Protein AF-A0A3Q0IQF1-F1 (afdb_monomer_lite)

Secondary structure (DSSP, 8-state):
-EEEEEEEEE-TTS-EEEEEEEEEE-PPPSS---HHHHHHHHHHHHHHHHHHHHHHHHTTS------EEES-HHHHHHHTS-GGGS-HHHHHHHHHHHTTS-GGGEEE--GGG-THHHHHH---HHHHHT-HHHHH--GGGGS-GGG---B--PPSS---S---------------

Sequence (176 aa):
MGACVYVHVVHPDNSTHVHLACAKSKVAPMKYVTIPRLELCAALLLSKLLLVVTEIFAARYDIQNVFCFTDSTVALSWIISEPFKWNTFVANRVSKIQEVVHQNNWYHVQGVENPADVLSRGTSPSELVGNSLYWNGPPWVKQPTDQWELSRKPQANIPDHDEPTEPSTSRLSSIP

Foldseek 3Di:
DKAWDWDWDQDPVRFIAIFTPDMDDDDDDPDDDDPLLVQLVNLLVRLVVVQVVCVVCVVPDDDPDAAAEDQDLLSLQLLLDQLVVADPSSSVSSVSSCVRPPNVRYFYDHPVQDLRVCVVVDDDPVCVVPPCCNTGGDPCSRDPPVPDPTHSDHDPPRDRDDDPPDPPPPDPDDDD

Organism: Diaphorina citri (NCBI:txid121845)

InterPro domains:
  IPR008042 Retrotransposon Pao-like, RNAseH-like domain [PF05380] (1-72)

pLDDT: mean 87.94, std 15.1, range [35.59, 98.62]

Structure (mmCIF, N/CA/C/O backbone):
data_AF-A0A3Q0IQF1-F1
#
_entry.id   AF-A0A3Q0IQF1-F1
#
loop_
_atom_site.group_PDB
_atom_site.id
_atom_site.type_symbol
_atom_site.label_atom_id
_atom_site.label_alt_id
_atom_site.label_comp_id
_atom_site.label_asym_id
_atom_site.label_entity_id
_atom_site.label_seq_id
_atom_site.pdbx_PDB_ins_code
_atom_site.Cartn_x
_atom_site.Cartn_y
_atom_site.Cartn_z
_atom_site.occupancy
_atom_site.B_iso_or_equiv
_atom_site.auth_seq_id
_atom_site.auth_comp_id
_atom_site.auth_asym_id
_atom_site.auth_atom_id
_atom_site.pdbx_PDB_model_num
ATOM 1 N N . MET A 1 1 ? -12.053 6.357 0.835 1.00 88.12 1 MET A N 1
ATOM 2 C CA . MET A 1 1 ? -10.830 5.528 0.975 1.00 88.12 1 MET A CA 1
ATOM 3 C C . MET A 1 1 ? -10.338 5.142 -0.408 1.00 88.12 1 MET A C 1
ATOM 5 O O . MET A 1 1 ? -11.174 4.825 -1.250 1.00 88.12 1 MET A O 1
ATOM 9 N N . GLY A 1 2 ? -9.027 5.154 -0.637 1.00 91.69 2 GLY A N 1
ATOM 10 C CA . GLY A 1 2 ? -8.404 4.781 -1.908 1.00 91.69 2 GLY A CA 1
ATOM 11 C C . GLY A 1 2 ? -7.266 3.783 -1.707 1.00 91.69 2 GLY A C 1
ATOM 12 O O . GLY A 1 2 ? -6.747 3.657 -0.603 1.00 91.69 2 GLY A O 1
ATOM 13 N N . ALA A 1 3 ? -6.903 3.071 -2.767 1.00 95.88 3 ALA A N 1
ATOM 14 C CA . ALA A 1 3 ? -5.713 2.236 -2.853 1.00 95.88 3 ALA A CA 1
ATOM 15 C C . ALA A 1 3 ? -5.170 2.291 -4.286 1.00 95.88 3 ALA A C 1
ATOM 17 O O . ALA A 1 3 ? -5.955 2.250 -5.236 1.00 95.88 3 ALA A O 1
ATOM 18 N N . CYS A 1 4 ? -3.849 2.341 -4.428 1.00 96.81 4 CYS A N 1
ATOM 19 C CA . CYS A 1 4 ? -3.145 2.322 -5.708 1.00 96.81 4 CYS A CA 1
ATOM 20 C C . CYS A 1 4 ? -2.079 1.225 -5.667 1.00 96.81 4 CYS A C 1
ATOM 22 O O . CYS A 1 4 ? -1.377 1.092 -4.667 1.00 96.81 4 CYS A O 1
ATOM 24 N N . VAL A 1 5 ? -1.958 0.453 -6.745 1.00 97.44 5 VAL A N 1
ATOM 25 C CA . VAL A 1 5 ? -0.898 -0.543 -6.925 1.00 97.44 5 VAL A CA 1
ATOM 26 C C . VAL A 1 5 ? -0.088 -0.151 -8.146 1.00 97.44 5 VAL A C 1
ATOM 28 O O . VAL A 1 5 ? -0.648 0.064 -9.222 1.00 97.44 5 VAL A O 1
ATOM 31 N N . TYR A 1 6 ? 1.227 -0.086 -7.974 1.00 97.00 6 TYR A N 1
ATOM 32 C CA . TYR A 1 6 ? 2.179 0.232 -9.029 1.00 97.00 6 TYR A CA 1
ATOM 33 C C . TYR A 1 6 ? 3.026 -0.995 -9.349 1.00 97.00 6 TYR A C 1
ATOM 35 O O . TYR A 1 6 ? 3.366 -1.764 -8.451 1.00 97.00 6 TYR A O 1
ATOM 43 N N . VAL A 1 7 ? 3.390 -1.154 -10.619 1.00 95.38 7 VAL A N 1
ATOM 44 C CA . VAL A 1 7 ? 4.488 -2.039 -11.008 1.00 95.38 7 VAL A CA 1
ATOM 45 C C . VAL A 1 7 ? 5.762 -1.207 -11.026 1.00 95.38 7 VAL A C 1
ATOM 47 O O . VAL A 1 7 ? 5.800 -0.153 -11.660 1.00 95.38 7 VAL A O 1
ATOM 50 N N . HIS A 1 8 ? 6.784 -1.694 -10.330 1.00 95.62 8 HIS A N 1
ATOM 51 C CA . HIS A 1 8 ? 8.128 -1.134 -10.314 1.00 95.62 8 HIS A CA 1
ATOM 52 C C . HIS A 1 8 ? 9.061 -2.094 -11.055 1.00 95.62 8 HIS A C 1
ATOM 54 O O . HIS A 1 8 ? 9.301 -3.209 -10.591 1.00 95.62 8 HIS A O 1
ATOM 60 N N . VAL A 1 9 ? 9.563 -1.673 -12.215 1.00 93.56 9 VAL A N 1
ATOM 61 C CA . VAL A 1 9 ? 10.419 -2.483 -13.088 1.00 93.56 9 VAL A CA 1
ATOM 62 C C . VAL A 1 9 ? 11.819 -1.895 -13.100 1.00 93.56 9 VAL A C 1
ATOM 64 O O . VAL A 1 9 ? 11.984 -0.716 -13.403 1.00 93.56 9 VAL A O 1
ATOM 67 N N . VAL A 1 10 ? 12.812 -2.731 -12.803 1.00 92.50 10 VAL A N 1
ATOM 68 C CA . VAL A 1 10 ? 14.232 -2.406 -12.971 1.00 92.50 10 VAL A CA 1
ATOM 69 C C . VAL A 1 10 ? 14.729 -3.125 -14.218 1.00 92.50 10 VAL A C 1
ATOM 71 O O . VAL A 1 10 ? 14.612 -4.347 -14.324 1.00 92.50 10 VAL A O 1
ATOM 74 N N . HIS A 1 11 ? 15.246 -2.366 -15.176 1.00 91.06 11 HIS A N 1
ATOM 75 C CA . HIS A 1 11 ? 15.790 -2.896 -16.420 1.00 91.06 11 HIS A CA 1
ATOM 76 C C . HIS A 1 11 ? 17.277 -3.267 -16.269 1.00 91.06 11 HIS A C 1
ATOM 78 O O . HIS A 1 11 ? 17.940 -2.796 -15.345 1.00 91.06 11 HIS A O 1
ATOM 84 N N . PRO A 1 12 ? 17.843 -4.078 -17.186 1.00 91.94 12 PRO A N 1
ATOM 85 C CA . PRO A 1 12 ? 19.260 -4.456 -17.144 1.00 91.94 12 PRO A CA 1
ATOM 86 C C . PRO A 1 12 ? 20.251 -3.282 -17.212 1.00 91.94 12 PRO A C 1
ATOM 88 O O . PRO A 1 12 ? 21.405 -3.435 -16.829 1.00 91.94 12 PRO A O 1
ATOM 91 N N . ASP A 1 13 ? 19.817 -2.121 -17.704 1.00 92.69 13 ASP A N 1
ATOM 92 C CA . ASP A 1 13 ? 20.596 -0.878 -17.743 1.00 92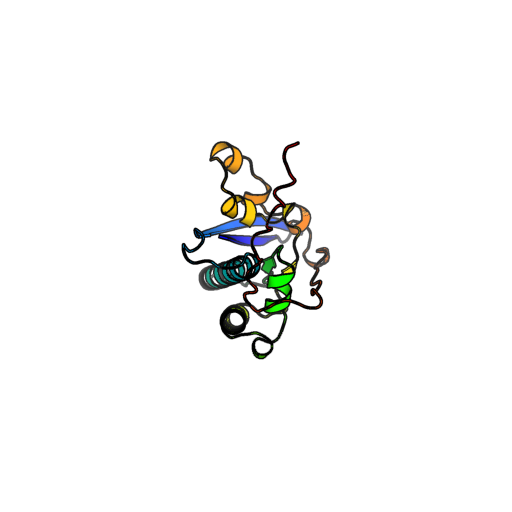.69 13 ASP A CA 1
ATOM 93 C C . ASP A 1 13 ? 20.473 -0.040 -16.454 1.00 92.69 13 ASP A C 1
ATOM 95 O O . ASP A 1 13 ? 20.945 1.095 -16.407 1.00 92.69 13 ASP A O 1
ATOM 99 N N . ASN A 1 14 ? 19.854 -0.599 -15.409 1.00 87.50 14 ASN A N 1
ATOM 100 C CA . ASN A 1 14 ? 19.509 0.048 -14.141 1.00 87.50 14 ASN A CA 1
ATOM 101 C C . ASN A 1 14 ? 18.514 1.213 -14.259 1.00 87.50 14 ASN A C 1
ATOM 103 O O . ASN A 1 14 ? 18.347 1.971 -13.301 1.00 87.50 14 ASN A O 1
ATOM 107 N N . SER A 1 15 ? 17.823 1.364 -15.393 1.00 91.06 15 SER A N 1
ATOM 108 C CA . SER A 1 15 ? 16.686 2.278 -15.468 1.00 91.06 15 SER A CA 1
ATOM 109 C C . SER A 1 15 ? 15.484 1.705 -14.711 1.00 91.06 15 SER A C 1
ATOM 111 O O . SER A 1 15 ? 15.195 0.505 -14.764 1.00 91.06 15 SER A O 1
ATOM 113 N N . THR A 1 16 ? 14.777 2.581 -13.996 1.00 93.06 16 THR A N 1
ATOM 114 C CA . THR A 1 16 ? 13.601 2.221 -13.200 1.00 93.06 16 THR A CA 1
ATOM 115 C C . THR A 1 16 ? 12.353 2.864 -13.779 1.00 93.06 16 THR A C 1
ATOM 117 O O . THR A 1 16 ? 12.266 4.086 -13.929 1.00 93.06 16 THR A O 1
ATOM 120 N N . HIS A 1 17 ? 11.348 2.035 -14.037 1.00 92.56 17 HIS A N 1
ATOM 121 C CA . HIS A 1 17 ? 10.047 2.455 -14.531 1.00 92.56 17 HIS A CA 1
ATOM 122 C C . HIS A 1 17 ? 8.958 2.108 -13.522 1.00 92.56 17 HIS A C 1
ATOM 124 O O . HIS A 1 17 ? 8.831 0.963 -13.087 1.00 92.56 17 HIS A O 1
ATOM 130 N N . VAL A 1 18 ? 8.148 3.110 -13.171 1.00 94.81 18 VAL A N 1
ATOM 131 C CA . VAL A 1 18 ? 7.017 2.950 -12.254 1.00 94.81 18 VAL A CA 1
ATOM 132 C C . VAL A 1 18 ? 5.729 3.367 -12.943 1.00 94.81 18 VAL A C 1
ATOM 134 O O . VAL A 1 18 ? 5.601 4.494 -13.436 1.00 94.81 18 VAL A O 1
ATOM 137 N N . HIS A 1 19 ? 4.770 2.444 -12.956 1.00 92.44 19 HIS A N 1
ATOM 138 C CA . HIS A 1 19 ? 3.487 2.616 -13.625 1.00 92.44 19 HIS A CA 1
ATOM 139 C C . HIS A 1 19 ? 2.342 2.154 -12.736 1.00 92.44 19 HIS A C 1
ATOM 141 O O . HIS A 1 19 ? 2.415 1.090 -12.120 1.00 92.44 19 HIS A O 1
ATOM 147 N N . LEU A 1 20 ? 1.262 2.936 -12.700 1.00 95.56 20 LEU A N 1
ATOM 148 C CA . LEU A 1 20 ? 0.025 2.530 -12.046 1.00 95.56 20 LEU A CA 1
ATOM 149 C C . LEU A 1 20 ? -0.548 1.284 -12.740 1.00 95.56 20 LEU A C 1
ATOM 151 O O . LEU A 1 20 ? -0.942 1.337 -13.903 1.00 95.56 20 LEU A O 1
ATOM 155 N N . ALA A 1 21 ? -0.612 0.170 -12.014 1.00 95.56 21 ALA A N 1
ATOM 156 C CA . ALA A 1 21 ? -1.180 -1.086 -12.495 1.00 95.56 21 ALA A CA 1
ATOM 157 C C . ALA A 1 21 ? -2.704 -1.067 -12.369 1.00 95.56 21 ALA A C 1
ATOM 159 O O . ALA A 1 21 ? -3.441 -1.417 -13.288 1.00 95.56 21 ALA A O 1
ATOM 160 N N . CYS A 1 22 ? -3.179 -0.660 -11.193 1.00 95.25 22 CYS A N 1
ATOM 161 C CA . CYS A 1 22 ? -4.591 -0.484 -10.917 1.00 95.25 22 CYS A CA 1
ATOM 162 C C . CYS A 1 22 ? -4.788 0.399 -9.688 1.00 95.25 22 CYS A C 1
ATOM 164 O O . CYS A 1 22 ? -3.912 0.536 -8.832 1.00 95.25 22 CYS A O 1
ATOM 166 N N . ALA A 1 23 ? -5.980 0.972 -9.583 1.00 94.94 23 ALA A N 1
ATOM 167 C CA . ALA A 1 23 ? -6.386 1.705 -8.405 1.00 94.94 23 ALA A CA 1
ATOM 168 C C . ALA A 1 23 ? -7.853 1.437 -8.082 1.00 94.94 23 ALA A C 1
ATOM 170 O O . ALA A 1 23 ? -8.649 1.080 -8.953 1.00 94.94 23 ALA A O 1
ATOM 171 N N . LYS A 1 24 ? -8.220 1.599 -6.812 1.00 93.56 24 LYS A N 1
ATOM 172 C CA . LYS A 1 24 ? -9.582 1.371 -6.341 1.00 93.56 24 LYS A CA 1
ATOM 173 C C . LYS A 1 24 ? -9.958 2.370 -5.265 1.00 93.56 24 LYS A C 1
ATOM 175 O O . LYS A 1 24 ? -9.266 2.498 -4.261 1.00 93.56 24 LYS A O 1
ATOM 180 N N . SER A 1 25 ? -11.102 3.018 -5.442 1.00 90.44 25 SER A N 1
ATOM 181 C CA . SER A 1 25 ? -11.718 3.861 -4.424 1.00 90.44 25 SER A CA 1
ATOM 182 C C . SER A 1 25 ? -12.982 3.209 -3.860 1.00 90.44 25 SER A C 1
ATOM 184 O O . SER A 1 25 ? -13.625 2.362 -4.486 1.00 90.44 25 SER A O 1
ATOM 186 N N . LYS A 1 26 ? -13.316 3.576 -2.624 1.00 86.06 26 LYS A N 1
ATOM 187 C CA . LYS A 1 26 ? -14.585 3.268 -1.965 1.00 86.06 26 LYS A CA 1
ATOM 188 C C . LYS A 1 26 ? -15.075 4.491 -1.206 1.00 86.06 26 LYS A C 1
ATOM 190 O O . LYS A 1 26 ? -14.310 5.110 -0.457 1.00 86.06 26 LYS A O 1
ATOM 195 N N . VAL A 1 27 ? -16.363 4.779 -1.365 1.00 82.50 27 VAL A N 1
ATOM 196 C CA . VAL A 1 27 ? -17.077 5.783 -0.572 1.00 82.50 27 VAL A CA 1
ATOM 197 C C . VAL A 1 27 ? -17.119 5.323 0.887 1.00 82.50 27 VAL A C 1
ATOM 199 O O . VAL A 1 27 ? -17.202 4.121 1.165 1.00 82.50 27 VAL A O 1
ATOM 202 N N . ALA A 1 28 ? -16.994 6.269 1.817 1.00 74.69 28 ALA A N 1
ATOM 203 C CA . ALA A 1 28 ? -17.075 5.968 3.240 1.00 74.69 28 ALA A CA 1
ATOM 204 C C . ALA A 1 28 ? -18.465 5.391 3.595 1.00 74.69 28 ALA A C 1
ATOM 206 O O . ALA A 1 28 ? -19.463 5.791 2.991 1.00 74.69 28 ALA A O 1
ATOM 207 N N . PRO A 1 29 ? -18.557 4.439 4.541 1.00 75.75 29 PRO A N 1
ATOM 208 C CA . PRO A 1 29 ? -19.842 3.915 4.995 1.00 75.75 29 PRO A CA 1
ATOM 209 C C . PRO A 1 29 ? -20.731 5.014 5.593 1.00 75.75 29 PRO A C 1
ATOM 211 O O . PRO A 1 29 ? -20.235 5.928 6.238 1.00 75.75 29 PRO A O 1
ATOM 214 N N . MET A 1 30 ? -22.054 4.866 5.466 1.00 75.56 30 MET A N 1
ATOM 215 C CA . MET A 1 30 ? -23.027 5.773 6.104 1.00 75.56 30 MET A CA 1
ATOM 216 C C . MET A 1 30 ? -23.058 5.650 7.637 1.00 75.56 30 MET A C 1
ATOM 218 O O . MET A 1 30 ? -23.550 6.541 8.322 1.00 75.56 30 MET A O 1
ATOM 222 N N . LYS A 1 31 ? -22.572 4.529 8.187 1.00 79.25 31 LYS A N 1
ATOM 223 C CA . LYS A 1 31 ? -22.421 4.341 9.636 1.00 79.25 31 LYS A CA 1
ATOM 224 C C . LYS A 1 31 ? -21.153 5.046 10.111 1.00 79.25 31 LYS A C 1
ATOM 226 O O . LYS A 1 31 ? -20.139 4.979 9.422 1.00 79.25 31 LYS A O 1
ATOM 231 N N . TYR A 1 32 ? -21.208 5.648 11.298 1.00 77.12 32 TYR A N 1
ATOM 232 C CA . TYR A 1 32 ? -20.057 6.316 11.902 1.00 77.12 32 TYR A CA 1
ATOM 233 C C . TYR A 1 32 ? -18.889 5.338 12.082 1.00 77.12 32 TYR A C 1
ATOM 235 O O . TYR A 1 32 ? -19.043 4.264 12.665 1.00 77.12 32 TYR A O 1
ATOM 243 N N . VAL A 1 33 ? -17.729 5.712 11.545 1.00 83.94 33 VAL A N 1
ATOM 244 C CA . VAL A 1 33 ? -16.459 4.994 11.666 1.00 83.94 33 VAL A CA 1
ATOM 245 C C . VAL A 1 33 ? -15.373 6.050 11.826 1.00 83.94 33 VAL A C 1
ATOM 247 O O . VAL A 1 33 ? -15.360 7.032 11.085 1.00 83.94 33 VAL A O 1
ATOM 250 N N . THR A 1 34 ? -14.466 5.854 12.781 1.00 90.00 34 THR A N 1
ATOM 251 C CA . THR A 1 34 ? -13.355 6.783 13.016 1.00 90.00 34 THR A CA 1
ATOM 252 C C . THR A 1 34 ? -12.390 6.824 11.826 1.00 90.00 34 THR A C 1
ATOM 254 O O . THR A 1 34 ? -12.258 5.850 11.077 1.00 90.00 34 THR A O 1
ATOM 257 N N . ILE A 1 35 ? -11.679 7.945 11.660 1.00 90.19 35 ILE A N 1
ATOM 258 C CA . ILE A 1 35 ? -10.687 8.119 10.585 1.00 90.19 35 ILE A CA 1
ATOM 259 C C . ILE A 1 35 ? -9.637 6.990 10.590 1.00 90.19 35 ILE A C 1
ATOM 261 O O . ILE A 1 35 ? -9.495 6.344 9.550 1.00 90.19 35 ILE A O 1
ATOM 265 N N . PRO A 1 36 ? -9.015 6.619 11.729 1.00 92.44 36 PRO A N 1
ATOM 266 C CA . PRO A 1 36 ? -8.054 5.516 11.756 1.00 92.44 36 PRO A CA 1
ATOM 267 C C . PRO A 1 36 ? -8.614 4.185 11.248 1.00 92.44 36 PRO A C 1
ATOM 269 O O . PRO A 1 36 ? -7.963 3.442 10.514 1.00 92.44 36 PRO A O 1
ATOM 272 N N . ARG A 1 37 ? -9.870 3.872 11.580 1.00 93.44 37 ARG A N 1
ATOM 273 C CA . ARG A 1 37 ? -10.527 2.650 11.101 1.00 93.44 37 ARG A CA 1
ATOM 274 C C . ARG A 1 37 ? -10.817 2.689 9.604 1.00 93.44 37 ARG A C 1
ATOM 276 O O . ARG A 1 37 ? -10.794 1.631 8.968 1.00 93.44 37 ARG A O 1
ATOM 283 N N . LEU A 1 38 ? -11.083 3.865 9.034 1.00 93.12 38 LEU A N 1
ATOM 284 C CA . LEU A 1 38 ? -11.173 4.043 7.584 1.00 93.12 38 LEU A CA 1
ATOM 285 C C . LEU A 1 38 ? -9.801 3.844 6.928 1.00 93.12 38 LEU A C 1
ATOM 287 O O . LEU A 1 38 ? -9.705 3.135 5.932 1.00 93.12 38 LEU A O 1
ATOM 291 N N . GLU A 1 39 ? -8.730 4.372 7.507 1.00 94.69 39 GLU A N 1
ATOM 292 C CA . GLU A 1 39 ? -7.363 4.173 7.006 1.00 94.69 39 GLU A CA 1
ATOM 293 C C . GLU A 1 39 ? -6.965 2.686 7.038 1.00 94.69 39 GLU A C 1
ATOM 295 O O . GLU A 1 39 ? -6.512 2.138 6.032 1.00 94.69 39 GLU A O 1
ATOM 300 N N . LEU A 1 40 ? -7.279 1.964 8.121 1.00 96.19 40 LEU A N 1
ATOM 301 C CA . LEU A 1 40 ? -7.098 0.507 8.193 1.00 96.19 40 LEU A CA 1
ATOM 302 C C . LEU A 1 40 ? -7.936 -0.243 7.143 1.00 96.19 40 LEU A C 1
ATOM 304 O O . LEU A 1 40 ? -7.502 -1.240 6.563 1.00 96.19 40 LEU A O 1
ATOM 308 N N . CYS A 1 41 ? -9.155 0.223 6.865 1.00 95.56 41 CYS A N 1
ATOM 309 C CA . CYS A 1 41 ? -9.972 -0.341 5.791 1.00 95.56 41 CYS A CA 1
ATOM 310 C C . CYS A 1 41 ? -9.382 -0.062 4.398 1.00 95.56 41 CYS A C 1
ATOM 312 O O . CYS A 1 41 ? -9.545 -0.899 3.507 1.00 95.56 41 CYS A O 1
ATOM 314 N N . ALA A 1 42 ? -8.703 1.071 4.202 1.00 95.81 42 ALA A N 1
ATOM 315 C CA . ALA A 1 42 ? -7.966 1.374 2.979 1.00 95.81 42 ALA A CA 1
ATOM 316 C C . ALA A 1 42 ? -6.764 0.430 2.810 1.00 95.81 42 ALA A C 1
ATOM 318 O O . ALA A 1 42 ? -6.597 -0.148 1.738 1.00 95.81 42 ALA A O 1
ATOM 319 N N . ALA A 1 43 ? -6.015 0.155 3.881 1.00 97.56 43 ALA A N 1
ATOM 320 C CA . ALA A 1 43 ? -4.937 -0.837 3.875 1.00 97.56 43 ALA A CA 1
ATOM 321 C C . ALA A 1 43 ? -5.439 -2.259 3.547 1.00 97.56 43 ALA A C 1
ATOM 323 O O . ALA A 1 43 ? -4.836 -2.981 2.748 1.00 97.56 43 ALA A O 1
ATOM 324 N N . LEU A 1 44 ? -6.602 -2.654 4.077 1.00 97.62 44 LEU A N 1
ATOM 325 C CA . LEU A 1 44 ? -7.241 -3.922 3.704 1.00 97.62 44 LEU A CA 1
ATOM 326 C C . LEU A 1 44 ? -7.692 -3.937 2.234 1.00 97.62 44 LEU A C 1
ATOM 328 O O . LEU A 1 44 ? -7.633 -4.977 1.577 1.00 97.62 44 LEU A O 1
ATOM 332 N N . LEU A 1 45 ? -8.168 -2.805 1.706 1.00 97.00 45 LEU A N 1
ATOM 333 C CA . LEU A 1 45 ? -8.506 -2.678 0.288 1.00 97.00 45 LEU A CA 1
ATOM 334 C C . LEU A 1 45 ? -7.260 -2.846 -0.590 1.00 97.00 45 LEU A C 1
ATOM 336 O O . LEU A 1 45 ? -7.334 -3.584 -1.571 1.00 97.00 45 LEU A O 1
ATOM 340 N N . LEU A 1 46 ? -6.146 -2.212 -0.212 1.00 97.94 46 LEU A N 1
ATOM 341 C CA . LEU A 1 46 ? -4.853 -2.353 -0.877 1.00 97.94 46 LEU A CA 1
ATOM 342 C C . LEU A 1 46 ? -4.386 -3.809 -0.870 1.00 97.94 46 LEU A C 1
ATOM 344 O O . LEU A 1 46 ? -4.078 -4.334 -1.929 1.00 97.94 46 LEU A O 1
ATOM 348 N N . SER A 1 47 ? -4.426 -4.481 0.283 1.00 98.12 47 SER A N 1
ATOM 349 C CA . SER A 1 47 ? -4.005 -5.886 0.413 1.00 98.12 47 SER A CA 1
ATOM 350 C C . SER A 1 47 ? -4.780 -6.794 -0.546 1.00 98.12 47 SER A C 1
ATOM 352 O O . SER A 1 47 ? -4.199 -7.563 -1.300 1.00 98.12 47 SER A O 1
ATOM 354 N N . LYS A 1 48 ? -6.109 -6.645 -0.603 1.00 97.50 48 LYS A N 1
ATOM 355 C CA . LYS A 1 48 ? -6.951 -7.417 -1.534 1.00 97.50 48 LYS A CA 1
ATOM 356 C C . LYS A 1 48 ? -6.652 -7.118 -2.997 1.00 97.50 48 LYS A C 1
ATOM 358 O O . LYS A 1 48 ? -6.729 -8.017 -3.825 1.00 97.50 48 LYS A O 1
ATOM 363 N N . LEU A 1 49 ? -6.387 -5.854 -3.321 1.00 97.12 49 LEU A N 1
ATOM 364 C CA . LEU A 1 49 ? -6.045 -5.455 -4.680 1.00 97.12 49 LEU A CA 1
ATOM 365 C C . LEU A 1 49 ? -4.687 -6.036 -5.080 1.00 97.12 49 LEU A C 1
ATOM 367 O O . LEU A 1 49 ? -4.553 -6.573 -6.174 1.00 97.12 49 LEU A O 1
ATOM 371 N N . LEU A 1 50 ? -3.723 -5.986 -4.166 1.00 97.25 50 LEU A N 1
ATOM 372 C CA . LEU A 1 50 ? -2.396 -6.533 -4.356 1.00 97.25 50 LEU A CA 1
ATOM 373 C C . LEU A 1 50 ? -2.440 -8.044 -4.587 1.00 97.25 50 LEU A C 1
ATOM 375 O O . LEU A 1 50 ? -1.828 -8.470 -5.550 1.00 97.25 50 LEU A O 1
ATOM 379 N N . LEU A 1 51 ? -3.217 -8.813 -3.810 1.00 96.56 51 LEU A N 1
ATOM 380 C CA . LEU A 1 51 ? -3.392 -10.258 -4.029 1.00 96.56 51 LEU A CA 1
ATOM 381 C C . LEU A 1 51 ? -3.776 -10.571 -5.483 1.00 96.56 51 LEU A C 1
ATOM 383 O O . LEU A 1 51 ? -3.124 -11.374 -6.145 1.00 96.56 51 LEU A O 1
ATOM 387 N N . VAL A 1 52 ? -4.787 -9.866 -6.001 1.00 96.44 52 VAL A N 1
ATOM 388 C CA . VAL A 1 52 ? -5.257 -10.033 -7.384 1.00 96.44 52 VAL A CA 1
ATOM 389 C C . VAL A 1 52 ? -4.157 -9.686 -8.388 1.00 96.44 52 VAL A C 1
ATOM 391 O O . VAL A 1 52 ? -3.935 -10.426 -9.343 1.00 96.44 52 VAL A O 1
ATOM 394 N N . VAL A 1 53 ? -3.455 -8.567 -8.189 1.00 95.44 53 VAL A N 1
ATOM 395 C CA . VAL A 1 53 ? -2.357 -8.157 -9.079 1.00 95.44 53 VAL A CA 1
ATOM 396 C C . VAL A 1 53 ? -1.230 -9.185 -9.039 1.00 95.44 53 VAL A C 1
ATOM 398 O O . VAL A 1 53 ? -0.776 -9.625 -10.089 1.00 95.44 53 VAL A O 1
ATOM 401 N N . THR A 1 54 ? -0.795 -9.610 -7.855 1.00 95.00 54 THR A N 1
ATOM 402 C CA . THR A 1 54 ? 0.299 -10.572 -7.713 1.00 95.00 54 THR A CA 1
ATOM 403 C C . THR A 1 54 ? -0.046 -11.909 -8.354 1.00 95.00 54 THR A C 1
ATOM 405 O O . THR A 1 54 ? 0.785 -12.442 -9.076 1.00 95.00 54 THR A O 1
ATOM 408 N N . GLU A 1 55 ? -1.273 -12.412 -8.194 1.00 94.69 55 GLU A N 1
ATOM 409 C CA . GLU A 1 55 ? -1.720 -13.657 -8.834 1.00 94.69 55 GLU A CA 1
ATOM 410 C C . GLU A 1 55 ? -1.715 -13.553 -10.368 1.00 94.69 55 GLU A C 1
ATOM 412 O O . GLU A 1 55 ? -1.258 -14.466 -11.055 1.00 94.69 55 GLU A O 1
ATOM 417 N N . ILE A 1 56 ? -2.170 -12.421 -10.921 1.00 94.69 56 ILE A N 1
ATOM 418 C CA . ILE A 1 56 ? -2.184 -12.185 -12.373 1.00 94.69 56 ILE A CA 1
ATOM 419 C C . ILE A 1 56 ? -0.760 -12.099 -12.940 1.00 94.69 56 ILE A C 1
ATOM 421 O O . ILE A 1 56 ? -0.489 -12.632 -14.020 1.00 94.69 56 ILE A O 1
ATOM 425 N N . PHE A 1 57 ? 0.147 -11.410 -12.245 1.00 93.44 57 PHE A N 1
ATOM 426 C CA . PHE A 1 57 ? 1.506 -11.167 -12.732 1.00 93.44 57 PHE A CA 1
ATOM 427 C C . PHE A 1 57 ? 2.449 -12.350 -12.489 1.00 93.44 57 PHE A C 1
ATOM 429 O O . PHE A 1 57 ? 3.289 -12.614 -13.350 1.00 93.44 57 PHE A O 1
ATOM 436 N N . ALA A 1 58 ? 2.280 -13.103 -11.398 1.00 93.69 58 ALA A N 1
ATOM 437 C CA . ALA A 1 58 ? 3.138 -14.239 -11.041 1.00 93.69 58 ALA A CA 1
ATOM 438 C C . ALA A 1 58 ? 3.142 -15.358 -12.097 1.00 93.69 58 ALA A C 1
ATOM 440 O O . ALA A 1 58 ? 4.095 -16.123 -12.190 1.00 93.69 58 ALA A O 1
ATOM 441 N N . ALA A 1 59 ? 2.111 -15.433 -12.945 1.00 92.19 59 ALA A N 1
ATOM 442 C CA . ALA A 1 59 ? 2.069 -16.373 -14.063 1.00 92.19 59 ALA A CA 1
ATOM 443 C C . ALA A 1 59 ? 3.091 -16.064 -15.178 1.00 92.19 59 ALA A C 1
ATOM 445 O O . ALA A 1 59 ? 3.339 -16.914 -16.032 1.00 92.19 59 ALA A O 1
ATOM 446 N N . ARG A 1 60 ? 3.637 -14.841 -15.226 1.00 93.25 60 ARG A N 1
ATOM 447 C CA . ARG A 1 60 ? 4.536 -14.373 -16.298 1.00 93.25 60 ARG A CA 1
ATOM 448 C C . ARG A 1 60 ? 5.823 -13.730 -15.799 1.00 93.25 60 ARG A C 1
ATOM 450 O O . ARG A 1 60 ? 6.785 -13.665 -16.558 1.00 93.25 60 ARG A O 1
ATOM 457 N N . TYR A 1 61 ? 5.829 -13.230 -14.570 1.00 92.81 61 TYR A N 1
ATOM 458 C CA . TYR A 1 61 ? 6.923 -12.448 -14.014 1.00 92.81 61 TYR A CA 1
ATOM 459 C C . TYR A 1 61 ? 7.275 -12.946 -12.620 1.00 92.81 61 TYR A C 1
ATOM 461 O O . TYR A 1 61 ? 6.389 -13.239 -11.819 1.00 92.81 61 TYR A O 1
ATOM 469 N N . ASP A 1 62 ? 8.572 -12.986 -12.329 1.00 93.31 62 ASP A N 1
ATOM 470 C CA . ASP A 1 62 ? 9.070 -13.295 -10.995 1.00 93.31 62 ASP A CA 1
ATOM 471 C C . ASP A 1 62 ? 9.058 -12.031 -10.123 1.00 93.31 62 ASP A C 1
ATOM 473 O O . ASP A 1 62 ? 9.840 -11.095 -10.331 1.00 93.31 62 ASP A O 1
ATOM 477 N N . ILE A 1 63 ? 8.121 -11.973 -9.176 1.00 94.50 63 ILE A N 1
ATOM 478 C CA . ILE A 1 63 ? 7.915 -10.810 -8.309 1.00 94.50 63 ILE A CA 1
ATOM 479 C C . ILE A 1 63 ? 8.949 -10.854 -7.183 1.00 94.50 63 ILE A C 1
ATOM 481 O O . ILE A 1 63 ? 8.772 -11.558 -6.194 1.00 94.50 63 ILE A O 1
ATOM 485 N N . GLN A 1 64 ? 10.009 -10.056 -7.320 1.00 93.44 64 GLN A N 1
ATOM 486 C CA . GLN A 1 64 ? 11.120 -10.045 -6.360 1.00 93.44 64 GLN A CA 1
ATOM 487 C C . GLN A 1 64 ? 10.731 -9.477 -4.993 1.00 93.44 64 GLN A C 1
ATOM 489 O O . GLN A 1 64 ? 11.150 -9.988 -3.960 1.00 93.44 64 GLN A O 1
ATOM 494 N N . ASN A 1 65 ? 9.967 -8.381 -4.982 1.00 93.44 65 ASN A N 1
ATOM 495 C CA . ASN A 1 65 ? 9.687 -7.616 -3.772 1.00 93.44 65 ASN A CA 1
ATOM 496 C C . ASN A 1 65 ? 8.269 -7.043 -3.784 1.00 93.44 65 ASN A C 1
ATOM 498 O O . ASN A 1 65 ? 7.708 -6.733 -4.836 1.00 93.44 65 ASN A O 1
ATOM 502 N N . VAL A 1 66 ? 7.727 -6.844 -2.584 1.00 96.12 66 VAL A N 1
ATOM 503 C CA . VAL A 1 66 ? 6.434 -6.203 -2.338 1.00 96.12 66 VAL A CA 1
ATOM 504 C C . VAL A 1 66 ? 6.615 -5.159 -1.244 1.00 96.12 66 VAL A C 1
ATOM 506 O O . VAL A 1 66 ? 7.049 -5.490 -0.143 1.00 96.12 66 VAL A O 1
ATOM 509 N N . PHE A 1 67 ? 6.218 -3.919 -1.528 1.00 97.38 67 PHE A N 1
ATOM 510 C CA . PHE A 1 67 ? 6.232 -2.811 -0.575 1.00 97.38 67 PHE A CA 1
ATOM 511 C C . PHE A 1 67 ? 4.834 -2.196 -0.485 1.00 97.38 67 PHE A C 1
ATOM 513 O O . PHE A 1 67 ? 4.216 -1.888 -1.503 1.00 97.38 67 PHE A O 1
ATOM 520 N N . CYS A 1 68 ? 4.330 -2.022 0.732 1.00 98.06 6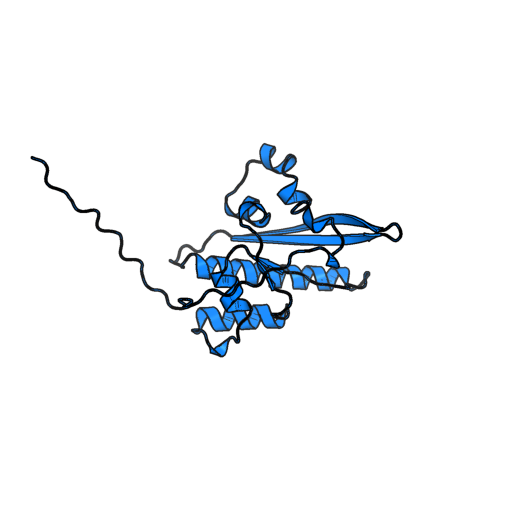8 CYS A N 1
ATOM 521 C CA . CYS A 1 68 ? 3.049 -1.393 1.029 1.00 98.06 68 CYS A CA 1
ATOM 522 C C . CYS A 1 68 ? 3.275 -0.127 1.851 1.00 98.06 68 CYS A C 1
ATOM 524 O O . CYS A 1 68 ? 4.046 -0.128 2.810 1.00 98.06 68 CYS A O 1
ATOM 526 N N . PHE A 1 69 ? 2.567 0.941 1.494 1.00 97.38 69 PHE A N 1
ATOM 527 C CA . PHE A 1 69 ? 2.721 2.250 2.117 1.00 97.38 69 PHE A CA 1
ATOM 528 C C . PHE A 1 69 ? 1.381 2.777 2.630 1.00 97.38 69 PHE A C 1
ATOM 530 O O . PHE A 1 69 ? 0.341 2.591 1.995 1.00 97.38 69 PHE A O 1
ATOM 537 N N . THR A 1 70 ? 1.414 3.454 3.774 1.00 96.62 70 THR A N 1
ATOM 538 C CA . THR A 1 70 ? 0.302 4.253 4.301 1.00 96.62 70 THR A CA 1
ATOM 539 C C . THR A 1 70 ? 0.846 5.512 4.967 1.00 96.62 70 THR A C 1
ATOM 541 O O . THR A 1 70 ? 1.928 5.499 5.545 1.00 96.62 70 THR A O 1
ATOM 544 N N . ASP A 1 71 ? 0.107 6.606 4.877 1.00 94.81 71 ASP A N 1
ATOM 545 C CA . ASP A 1 71 ? 0.368 7.864 5.581 1.00 94.81 71 ASP A CA 1
ATOM 546 C C . ASP A 1 71 ? -0.229 7.911 6.992 1.00 94.81 71 ASP A C 1
ATOM 548 O O . ASP A 1 71 ? 0.077 8.807 7.777 1.00 94.81 71 ASP A O 1
ATOM 552 N N . SER A 1 72 ? -1.039 6.915 7.353 1.00 94.31 72 SER A N 1
ATOM 553 C CA . SER A 1 72 ? -1.582 6.774 8.697 1.00 94.31 72 SER A CA 1
ATOM 554 C C . SER A 1 72 ? -0.606 6.041 9.606 1.00 94.31 72 SER A C 1
ATOM 556 O O . SER A 1 72 ? -0.466 4.816 9.552 1.00 94.31 72 SER A O 1
ATOM 558 N N . THR A 1 73 ? 0.032 6.779 10.513 1.00 94.44 73 THR A N 1
ATOM 559 C CA . THR A 1 73 ? 0.882 6.194 11.560 1.00 94.44 73 THR A CA 1
ATOM 560 C C . THR A 1 73 ? 0.093 5.277 12.490 1.00 94.44 73 THR A C 1
ATOM 562 O O . THR A 1 73 ? 0.624 4.260 12.935 1.00 94.44 73 THR A O 1
ATOM 565 N N . VAL A 1 74 ? -1.183 5.583 12.747 1.00 94.75 74 VAL A N 1
ATOM 566 C CA . VAL A 1 74 ? -2.075 4.744 13.560 1.00 94.75 74 VAL A CA 1
ATOM 567 C C . VAL A 1 74 ? -2.354 3.419 12.853 1.00 94.75 74 VAL A C 1
ATOM 569 O O . VAL A 1 74 ? -2.097 2.360 13.428 1.00 94.75 74 VAL A O 1
ATOM 572 N N . ALA A 1 75 ? -2.816 3.457 11.596 1.00 95.69 75 ALA A N 1
ATOM 573 C CA . ALA A 1 75 ? -3.106 2.238 10.846 1.00 95.69 75 ALA A CA 1
ATOM 574 C C . ALA A 1 75 ? -1.844 1.398 10.637 1.00 95.69 75 ALA A C 1
ATOM 576 O O . ALA A 1 75 ? -1.890 0.183 10.827 1.00 95.69 75 ALA A O 1
ATOM 577 N N . LEU A 1 76 ? -0.710 2.035 10.321 1.00 97.12 76 LEU A N 1
ATOM 578 C CA . LEU A 1 76 ? 0.577 1.355 10.212 1.00 97.12 76 LEU A CA 1
ATOM 579 C C . LEU A 1 76 ? 0.927 0.634 11.510 1.00 97.12 76 LEU A C 1
ATOM 581 O O . LEU A 1 76 ? 1.273 -0.542 11.476 1.00 97.12 76 LEU A O 1
ATOM 585 N N . SER A 1 77 ? 0.794 1.309 12.652 1.00 95.94 77 SER A N 1
ATOM 586 C CA . SER A 1 77 ? 1.152 0.729 13.945 1.00 95.94 77 SER A CA 1
ATOM 587 C C . SER A 1 77 ? 0.282 -0.475 14.315 1.00 95.94 77 SER A C 1
ATOM 589 O O . SER A 1 77 ? 0.796 -1.457 14.854 1.00 95.94 77 SER A O 1
ATOM 591 N N . TRP A 1 78 ? -1.012 -0.447 13.977 1.00 96.81 78 TRP A N 1
ATOM 592 C CA . TRP A 1 78 ? -1.870 -1.625 14.102 1.00 96.81 78 TRP A CA 1
ATOM 593 C C . TRP A 1 78 ? -1.416 -2.771 13.195 1.00 96.81 78 TRP A C 1
ATOM 595 O O . TRP A 1 78 ? -1.363 -3.911 13.652 1.00 96.81 78 TRP A O 1
ATOM 605 N N . ILE A 1 79 ? -1.084 -2.474 11.932 1.00 97.56 79 ILE A N 1
ATOM 606 C CA . ILE A 1 79 ? -0.705 -3.466 10.914 1.00 97.56 79 ILE A CA 1
ATOM 607 C C . ILE A 1 79 ? 0.624 -4.151 11.236 1.00 97.56 79 ILE A C 1
ATOM 609 O O . ILE A 1 79 ? 0.761 -5.342 10.972 1.00 97.56 79 ILE A O 1
ATOM 613 N N . ILE A 1 80 ? 1.598 -3.427 11.793 1.00 96.38 80 ILE A N 1
ATOM 614 C CA . ILE A 1 80 ? 2.925 -3.983 12.114 1.00 96.38 80 ILE A CA 1
ATOM 615 C C . ILE A 1 80 ? 2.986 -4.701 13.469 1.00 96.38 80 ILE A C 1
ATOM 617 O O . ILE A 1 80 ? 4.054 -5.164 13.862 1.00 96.38 80 ILE A O 1
ATOM 621 N N . SER A 1 81 ? 1.861 -4.764 14.184 1.00 94.62 81 SER A N 1
ATOM 622 C CA . SER A 1 81 ? 1.735 -5.419 15.486 1.00 94.62 81 SER A CA 1
ATOM 623 C C . SER A 1 81 ? 0.887 -6.684 15.391 1.00 94.62 81 SER A C 1
ATOM 625 O O . SER A 1 81 ? 0.123 -6.894 14.450 1.00 94.62 81 SER A O 1
ATOM 627 N N . GLU A 1 82 ? 0.968 -7.518 16.418 1.00 94.94 82 GLU A N 1
ATOM 628 C CA . GLU A 1 82 ? 0.219 -8.761 16.502 1.00 94.94 82 GLU A CA 1
ATOM 629 C C . GLU A 1 82 ? -1.287 -8.489 16.684 1.00 94.94 82 GLU A C 1
ATOM 631 O O . GLU A 1 82 ? -1.666 -7.744 17.596 1.00 94.94 82 GLU A O 1
ATOM 636 N N . PRO A 1 83 ? -2.171 -9.124 15.886 1.00 94.56 83 PRO A N 1
ATOM 637 C CA . PRO A 1 83 ? -3.604 -8.829 15.892 1.00 94.56 83 PRO A CA 1
ATOM 638 C C . PRO A 1 83 ? -4.275 -8.946 17.264 1.00 94.56 83 PRO A C 1
ATOM 640 O O . PRO A 1 83 ? -5.182 -8.177 17.565 1.00 94.56 83 PRO A O 1
ATOM 643 N N . PHE A 1 84 ? -3.832 -9.889 18.105 1.00 93.31 84 PHE A N 1
ATOM 644 C CA . PHE A 1 84 ? -4.440 -10.165 19.413 1.00 93.31 84 PHE A CA 1
ATOM 645 C C . PHE A 1 84 ? -4.294 -9.016 20.422 1.00 93.31 84 PHE A C 1
ATOM 647 O O . PHE A 1 84 ? -4.959 -9.034 21.454 1.00 93.31 84 PHE A O 1
ATOM 654 N N . LYS A 1 85 ? -3.429 -8.031 20.145 1.00 91.25 85 LYS A N 1
ATOM 655 C CA . LYS A 1 85 ? -3.269 -6.826 20.972 1.00 91.25 85 LYS A CA 1
ATOM 656 C C . LYS A 1 85 ? -4.430 -5.845 20.820 1.00 91.25 85 LYS A C 1
ATOM 658 O O . LYS A 1 85 ? -4.566 -4.956 21.653 1.00 91.25 85 LYS A O 1
ATOM 663 N N . TRP A 1 86 ? -5.234 -5.989 19.767 1.00 93.12 86 TRP A N 1
ATOM 664 C CA . TRP A 1 86 ? -6.269 -5.033 19.400 1.00 93.12 86 TRP A CA 1
ATOM 665 C C . TRP A 1 86 ? -7.672 -5.577 19.636 1.00 93.12 86 TRP A C 1
ATOM 667 O O . TRP A 1 86 ? -7.914 -6.786 19.624 1.00 93.12 86 TRP A O 1
ATOM 677 N N . ASN A 1 87 ? -8.641 -4.676 19.747 1.00 93.88 87 ASN A N 1
ATOM 678 C CA . ASN A 1 87 ? -10.040 -5.065 19.746 1.00 93.88 87 ASN A CA 1
ATOM 679 C C . ASN A 1 87 ? -10.454 -5.769 18.447 1.00 93.88 87 ASN A C 1
ATOM 681 O O . ASN A 1 87 ? -9.817 -5.678 17.396 1.00 93.88 87 ASN A O 1
ATOM 685 N N . THR A 1 88 ? -11.607 -6.427 18.506 1.00 94.88 88 THR A N 1
ATOM 686 C CA . THR A 1 88 ? -12.116 -7.296 17.444 1.00 94.88 88 THR A CA 1
ATOM 687 C C . THR A 1 88 ? -12.193 -6.630 16.067 1.00 94.88 88 THR A C 1
ATOM 689 O O . THR A 1 88 ? -11.952 -7.292 15.058 1.00 94.88 88 THR A O 1
ATOM 692 N N . PHE A 1 89 ? -12.531 -5.337 15.973 1.00 94.06 89 PHE A N 1
ATOM 693 C CA . PHE A 1 89 ? -12.633 -4.669 14.671 1.00 94.06 89 PHE A CA 1
ATOM 694 C C . PHE A 1 89 ? -11.266 -4.548 13.997 1.00 94.06 89 PHE A C 1
ATOM 696 O O . PHE A 1 89 ? -11.150 -4.837 12.798 1.00 94.06 89 PHE A O 1
ATOM 703 N N . VAL A 1 90 ? -10.278 -4.086 14.767 1.00 96.19 90 VAL A N 1
ATOM 704 C CA . VAL A 1 90 ? -8.908 -3.851 14.312 1.00 96.19 90 VAL A CA 1
ATOM 705 C C . VAL A 1 90 ? -8.209 -5.191 14.105 1.00 96.19 90 VAL A C 1
ATOM 707 O O . VAL A 1 90 ? -7.761 -5.455 12.991 1.00 96.19 90 VAL A O 1
ATOM 710 N N . ALA A 1 91 ? -8.239 -6.082 15.100 1.00 96.81 91 ALA A N 1
ATOM 711 C CA . ALA A 1 91 ? -7.637 -7.413 15.053 1.00 96.81 91 ALA A CA 1
ATOM 712 C C . ALA A 1 91 ? -8.053 -8.191 13.797 1.00 96.81 91 ALA A C 1
ATOM 714 O O . ALA A 1 91 ? -7.208 -8.595 13.006 1.00 96.81 91 ALA A O 1
ATOM 715 N N . ASN A 1 92 ? -9.360 -8.298 13.529 1.00 97.94 92 ASN A N 1
ATOM 716 C CA . ASN A 1 92 ? -9.868 -9.038 12.370 1.00 97.94 92 ASN A CA 1
ATOM 717 C C . ASN A 1 92 ? -9.407 -8.469 11.019 1.00 97.94 92 ASN A C 1
ATOM 719 O O . ASN A 1 92 ? -9.373 -9.191 10.022 1.00 97.94 92 ASN A O 1
ATOM 723 N N . ARG A 1 93 ? -9.134 -7.162 10.939 1.00 97.50 93 ARG A N 1
ATOM 724 C CA . ARG A 1 93 ? -8.641 -6.522 9.711 1.00 97.50 93 ARG A CA 1
ATOM 725 C C . ARG A 1 93 ? -7.140 -6.681 9.578 1.00 97.50 93 ARG A C 1
ATOM 727 O O . ARG A 1 93 ? -6.694 -6.992 8.480 1.00 97.50 93 ARG A O 1
ATOM 734 N N . VAL A 1 94 ? -6.405 -6.516 10.675 1.00 98.19 94 VAL A N 1
ATOM 735 C CA . VAL A 1 94 ? -4.960 -6.744 10.723 1.00 98.19 94 VAL A CA 1
ATOM 736 C C . VAL A 1 94 ? -4.645 -8.189 10.338 1.00 98.19 94 VAL A C 1
ATOM 738 O O . VAL A 1 94 ? -3.837 -8.381 9.439 1.00 98.19 94 VAL A O 1
ATOM 741 N N . SER A 1 95 ? -5.355 -9.190 10.877 1.00 98.31 95 SER A N 1
ATOM 742 C CA . SER A 1 95 ? -5.169 -10.596 10.479 1.00 98.31 95 SER A CA 1
ATOM 743 C C . SER A 1 95 ? -5.325 -10.794 8.970 1.00 98.31 95 SER A C 1
ATOM 745 O O . SER A 1 95 ? -4.440 -11.339 8.325 1.00 98.31 95 SER A O 1
ATOM 747 N N . LYS A 1 96 ? -6.398 -10.261 8.371 1.00 98.50 96 LYS A N 1
ATOM 748 C CA . LYS A 1 96 ? -6.644 -10.372 6.920 1.00 98.50 96 LYS A CA 1
ATOM 749 C C . LYS A 1 96 ? -5.619 -9.633 6.064 1.00 98.50 96 LYS A C 1
ATOM 751 O O . LYS A 1 96 ? -5.398 -10.010 4.920 1.00 98.50 96 LYS A O 1
ATOM 756 N N . ILE A 1 97 ? -5.057 -8.538 6.573 1.00 98.62 97 ILE A N 1
ATOM 757 C CA . ILE A 1 97 ? -3.965 -7.821 5.907 1.00 98.62 97 ILE A CA 1
ATOM 758 C C . ILE A 1 97 ? -2.703 -8.688 5.943 1.00 98.62 97 ILE A C 1
ATOM 760 O O . ILE A 1 97 ? -2.099 -8.922 4.900 1.00 98.62 97 ILE A O 1
ATOM 764 N N . GLN A 1 98 ? -2.354 -9.204 7.123 1.00 98.38 98 GLN A N 1
ATOM 765 C CA . GLN A 1 98 ? -1.149 -9.999 7.356 1.00 98.38 98 GLN A CA 1
ATOM 766 C C . GLN A 1 98 ? -1.175 -11.369 6.658 1.00 98.38 98 GLN A C 1
ATOM 768 O O . GLN A 1 98 ? -0.120 -11.866 6.277 1.00 98.38 98 GLN A O 1
ATOM 773 N N . GLU A 1 99 ? -2.361 -11.945 6.429 1.00 97.81 99 GLU A N 1
ATOM 774 C CA . GLU A 1 99 ? -2.562 -13.146 5.600 1.00 97.81 99 GLU A CA 1
ATOM 775 C C . GLU A 1 99 ? -2.117 -12.948 4.143 1.00 97.81 99 GLU A C 1
ATOM 777 O O . GLU A 1 99 ? -1.710 -13.906 3.492 1.00 97.81 99 GLU A O 1
ATOM 782 N N . VAL A 1 100 ? -2.202 -11.718 3.624 1.00 97.38 100 VAL A N 1
ATOM 783 C CA . VAL A 1 100 ? -1.849 -11.398 2.233 1.00 97.38 100 VAL A CA 1
ATOM 784 C C . VAL A 1 100 ? -0.454 -10.793 2.131 1.00 97.38 100 VAL A C 1
ATOM 786 O O . VAL A 1 100 ? 0.307 -11.122 1.225 1.00 97.38 100 VAL A O 1
ATOM 789 N N . VAL A 1 101 ? -0.118 -9.878 3.039 1.00 97.12 101 VAL A N 1
ATOM 790 C CA . VAL A 1 101 ? 1.144 -9.140 3.030 1.00 97.12 101 VAL A CA 1
ATOM 791 C C . VAL A 1 101 ? 1.769 -9.219 4.406 1.00 97.12 101 VAL A C 1
ATOM 793 O O . VAL A 1 101 ? 1.218 -8.692 5.371 1.00 97.12 101 VAL A O 1
ATOM 796 N N . HIS A 1 102 ? 2.963 -9.806 4.483 1.00 96.88 102 HIS A N 1
ATOM 797 C CA . HIS A 1 102 ? 3.706 -9.888 5.732 1.00 96.88 102 HIS A CA 1
ATOM 798 C C . HIS A 1 102 ? 3.892 -8.494 6.351 1.00 96.88 102 HIS A C 1
ATOM 800 O O . HIS A 1 102 ? 4.196 -7.527 5.652 1.00 96.88 102 HIS A O 1
ATOM 806 N N . GLN A 1 103 ? 3.765 -8.386 7.674 1.00 96.25 103 GLN A N 1
ATOM 807 C CA . GLN A 1 103 ? 3.816 -7.107 8.394 1.00 96.25 103 GLN A CA 1
ATOM 808 C C . GLN A 1 103 ? 5.108 -6.302 8.145 1.00 96.25 103 GLN A C 1
ATOM 810 O O . GLN A 1 103 ? 5.101 -5.075 8.161 1.00 96.25 103 GLN A O 1
ATOM 815 N N . ASN A 1 104 ? 6.215 -6.987 7.831 1.00 96.44 104 ASN A N 1
ATOM 816 C CA . ASN A 1 104 ? 7.486 -6.349 7.469 1.00 96.44 104 ASN A CA 1
ATOM 817 C C . ASN A 1 104 ? 7.460 -5.637 6.107 1.00 96.44 104 ASN A C 1
ATOM 819 O O . ASN A 1 104 ? 8.372 -4.882 5.811 1.00 96.44 104 ASN A O 1
ATOM 823 N N . ASN A 1 105 ? 6.442 -5.820 5.281 1.00 97.38 105 ASN A N 1
ATOM 824 C CA . ASN A 1 105 ? 6.375 -5.147 3.987 1.00 97.38 105 ASN A CA 1
ATOM 825 C C . ASN A 1 105 ? 5.575 -3.839 4.059 1.00 97.38 105 ASN A C 1
ATOM 827 O O . ASN A 1 105 ? 5.291 -3.248 3.022 1.00 97.38 105 ASN A O 1
ATOM 831 N N . TRP A 1 106 ? 5.211 -3.384 5.264 1.00 98.06 106 TRP A N 1
ATOM 832 C CA . TRP A 1 106 ? 4.460 -2.153 5.494 1.00 98.06 106 TRP A CA 1
ATOM 833 C C . TRP A 1 106 ? 5.346 -1.022 6.005 1.00 98.06 106 TRP A C 1
ATOM 835 O O . TRP A 1 106 ? 6.147 -1.201 6.927 1.00 98.06 106 TRP A O 1
ATOM 845 N N . TYR A 1 107 ? 5.164 0.156 5.415 1.00 97.75 107 TYR A N 1
ATOM 846 C CA . TYR A 1 107 ? 5.968 1.346 5.660 1.00 97.75 107 TYR A CA 1
ATOM 847 C C . TYR A 1 107 ? 5.105 2.608 5.679 1.00 97.75 107 TYR A C 1
ATOM 849 O O . TYR A 1 107 ? 3.982 2.640 5.173 1.00 97.75 107 TYR A O 1
ATOM 857 N N . HIS A 1 108 ? 5.655 3.661 6.268 1.00 96.69 108 HIS A N 1
ATOM 858 C CA . HIS A 1 108 ? 5.072 4.990 6.257 1.00 96.69 108 HIS A CA 1
ATOM 859 C C . HIS A 1 108 ? 5.481 5.751 4.992 1.00 96.69 108 HIS A C 1
ATOM 861 O O . HIS A 1 108 ? 6.643 5.701 4.589 1.00 96.69 108 HIS A O 1
ATOM 867 N N . VAL A 1 109 ? 4.551 6.516 4.425 1.00 95.25 109 VAL A N 1
ATOM 868 C CA . VAL A 1 109 ? 4.808 7.534 3.394 1.00 95.25 109 VAL A CA 1
ATOM 869 C C . VAL A 1 109 ? 4.192 8.856 3.839 1.00 95.25 109 VAL A C 1
ATOM 871 O O . VAL A 1 109 ? 3.204 8.853 4.563 1.00 95.25 109 VAL A O 1
ATOM 874 N N . GLN A 1 110 ? 4.750 10.003 3.457 1.00 93.94 110 GLN A N 1
ATOM 875 C CA . GLN A 1 110 ? 4.114 11.276 3.802 1.00 93.94 110 GLN A CA 1
ATOM 876 C C . GLN A 1 110 ? 2.778 11.420 3.061 1.00 93.94 110 GLN A C 1
ATOM 878 O O . GLN A 1 110 ? 2.674 11.029 1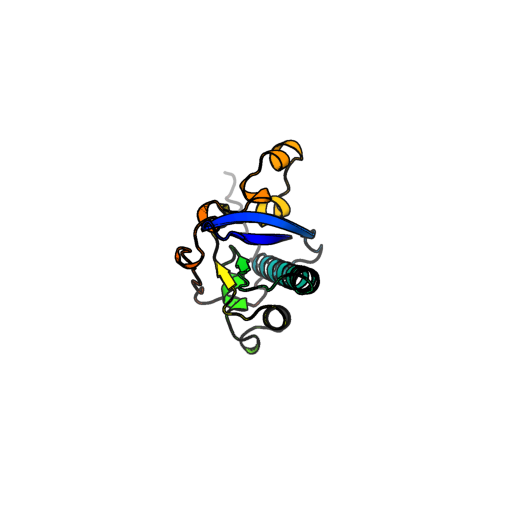.902 1.00 93.94 110 GLN A O 1
ATOM 883 N N . GLY A 1 111 ? 1.767 12.034 3.683 1.00 91.88 111 GLY A N 1
ATOM 884 C CA . GLY A 1 111 ? 0.451 12.206 3.046 1.00 91.88 111 GLY A CA 1
ATOM 885 C C . GLY A 1 111 ? 0.507 12.965 1.712 1.00 91.88 111 GLY A C 1
ATOM 886 O O . GLY A 1 111 ? -0.185 12.614 0.764 1.00 91.88 111 GLY A O 1
ATOM 887 N N . VAL A 1 112 ? 1.411 13.944 1.582 1.00 91.62 112 VAL A N 1
ATOM 888 C CA . VAL A 1 112 ? 1.639 14.677 0.316 1.00 91.62 112 VAL A CA 1
ATOM 889 C C . VAL A 1 112 ? 2.275 13.818 -0.783 1.00 91.62 112 VAL A C 1
ATOM 891 O O . VAL A 1 112 ? 2.211 14.170 -1.956 1.00 91.62 112 VAL A O 1
ATOM 894 N N . GLU A 1 113 ? 2.869 12.688 -0.408 1.00 94.25 113 GLU A N 1
ATOM 895 C CA . GLU A 1 113 ? 3.461 11.693 -1.300 1.00 94.25 113 GLU A CA 1
ATOM 896 C C . GLU A 1 113 ? 2.554 10.458 -1.450 1.00 94.25 113 GLU A C 1
ATOM 898 O O . GLU A 1 113 ? 2.932 9.491 -2.104 1.00 94.25 113 GLU A O 1
ATOM 903 N N . ASN A 1 114 ? 1.353 10.453 -0.862 1.00 94.62 114 ASN A N 1
ATOM 904 C CA . ASN A 1 114 ? 0.418 9.341 -0.968 1.00 94.62 114 ASN A CA 1
ATOM 905 C C . ASN A 1 114 ? -0.480 9.504 -2.211 1.00 94.62 114 ASN A C 1
ATOM 907 O O . ASN A 1 114 ? -1.431 10.289 -2.196 1.00 94.62 114 ASN A O 1
ATOM 911 N N . PRO A 1 115 ? -0.272 8.742 -3.300 1.00 93.88 115 PRO A N 1
ATOM 912 C CA . PRO A 1 115 ? -1.089 8.892 -4.501 1.00 93.88 115 PRO A CA 1
ATOM 913 C C . PRO A 1 115 ? -2.536 8.417 -4.319 1.00 93.88 115 PRO A C 1
ATOM 915 O O . PRO A 1 115 ? -3.418 8.828 -5.075 1.00 93.88 115 PRO A O 1
ATOM 918 N N . ALA A 1 116 ? -2.817 7.568 -3.323 1.00 92.44 116 ALA A N 1
ATOM 919 C CA . ALA A 1 116 ? -4.181 7.128 -3.035 1.00 92.44 116 ALA A CA 1
ATOM 920 C C . ALA A 1 116 ? -5.060 8.274 -2.511 1.00 92.44 116 ALA A C 1
ATOM 922 O O . ALA A 1 116 ? -6.291 8.187 -2.580 1.00 92.44 116 ALA A O 1
ATOM 923 N N . ASP A 1 117 ? -4.443 9.359 -2.041 1.00 88.94 117 ASP A N 1
ATOM 924 C CA . ASP A 1 117 ? -5.143 10.529 -1.533 1.00 88.94 117 ASP A CA 1
ATOM 925 C C . ASP A 1 117 ? -5.796 11.360 -2.646 1.00 88.94 117 ASP A C 1
ATOM 927 O O . ASP A 1 117 ? -6.881 11.913 -2.462 1.00 88.94 117 ASP A O 1
ATOM 931 N N . VAL A 1 118 ? -5.227 11.317 -3.856 1.00 87.88 118 VAL A N 1
ATOM 932 C CA . VAL A 1 118 ? -5.846 11.871 -5.074 1.00 87.88 118 VAL A CA 1
ATOM 933 C C . VAL A 1 118 ? -7.213 11.219 -5.331 1.00 87.88 118 VAL A C 1
ATOM 935 O O . VAL A 1 118 ? -8.172 11.886 -5.720 1.00 87.88 118 VAL A O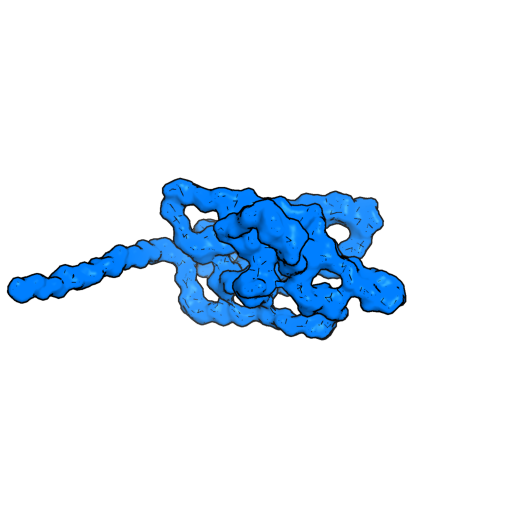 1
ATOM 938 N N . LEU A 1 119 ? -7.340 9.917 -5.052 1.00 83.50 119 LEU A N 1
ATOM 939 C CA . LEU A 1 119 ? -8.607 9.190 -5.181 1.00 83.50 119 LEU A CA 1
ATOM 940 C C . LEU A 1 119 ? -9.549 9.405 -4.001 1.00 83.50 119 LEU A C 1
ATOM 942 O O 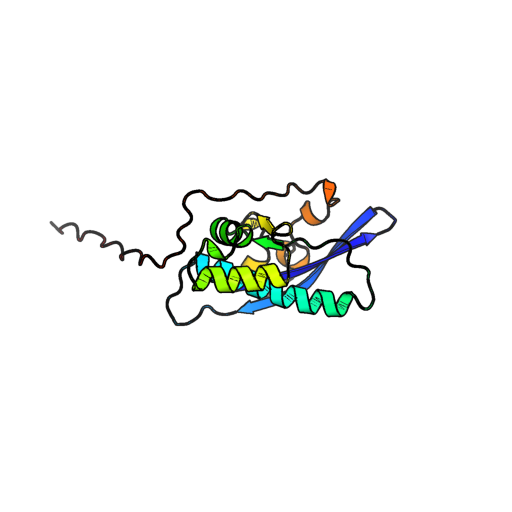. LEU A 1 119 ? -10.766 9.332 -4.171 1.00 83.50 119 LEU A O 1
ATOM 946 N N . SER A 1 120 ? -9.004 9.575 -2.796 1.00 80.81 120 SER A N 1
ATOM 947 C CA . SER A 1 120 ? -9.794 9.662 -1.567 1.00 80.81 120 SER A CA 1
ATOM 948 C C . SER A 1 120 ? -10.497 11.018 -1.441 1.00 80.81 120 SER A C 1
ATOM 950 O O . SER A 1 120 ? -11.648 11.053 -1.001 1.00 80.81 120 SER A O 1
ATOM 952 N N . ARG A 1 121 ? -9.830 12.097 -1.874 1.00 80.25 121 ARG A N 1
ATOM 953 C CA . ARG A 1 121 ? -10.322 13.486 -1.844 1.00 80.25 121 ARG A CA 1
ATOM 954 C C . ARG A 1 121 ? -11.168 13.852 -3.062 1.00 80.25 121 ARG A C 1
ATOM 956 O O . ARG A 1 121 ? -11.975 14.773 -2.987 1.00 80.25 121 ARG A O 1
ATOM 963 N N . GLY A 1 122 ? -11.011 13.100 -4.149 1.00 79.56 122 GLY A N 1
ATOM 964 C CA . GLY A 1 122 ? -11.570 13.436 -5.451 1.00 79.56 122 GLY A CA 1
ATOM 965 C C . GLY A 1 122 ? -10.695 14.453 -6.186 1.00 79.56 122 GLY A C 1
ATOM 966 O O . GLY A 1 122 ? -10.022 15.282 -5.581 1.00 79.56 122 GLY A O 1
ATOM 967 N N . THR A 1 123 ? -10.695 14.371 -7.511 1.00 85.81 123 THR A N 1
ATOM 968 C CA . THR A 1 123 ? -9.969 15.290 -8.393 1.00 85.81 123 THR A CA 1
ATOM 969 C C . THR A 1 123 ? -10.741 15.439 -9.698 1.00 85.81 123 THR A C 1
ATOM 971 O O . THR A 1 123 ? -11.476 14.528 -10.097 1.00 85.81 123 THR A O 1
ATOM 974 N N . SER A 1 124 ? -10.619 16.593 -10.352 1.00 89.75 124 SER A N 1
ATOM 975 C CA . SER A 1 124 ? -11.216 16.785 -11.671 1.00 89.75 124 SER A CA 1
ATOM 976 C C . SER A 1 124 ? -10.460 15.976 -12.740 1.00 89.75 124 SER A C 1
ATOM 978 O O . SER A 1 124 ? -9.254 15.751 -12.609 1.00 89.75 124 SER A O 1
ATOM 980 N N . PRO A 1 125 ? -11.115 15.569 -13.844 1.00 88.12 125 PRO A N 1
ATOM 981 C CA . PRO A 1 125 ? -10.430 14.882 -14.939 1.00 88.12 125 PRO A CA 1
ATOM 982 C C . PRO A 1 125 ? -9.231 15.666 -15.493 1.00 88.12 125 PRO A C 1
ATOM 984 O O . PRO A 1 125 ? -8.198 15.074 -15.787 1.00 88.12 125 PRO A O 1
ATOM 987 N N . SER A 1 126 ? -9.341 16.994 -15.596 1.00 92.31 126 SER A N 1
ATOM 988 C CA . SER A 1 126 ? -8.268 17.869 -16.084 1.00 92.31 126 SER A CA 1
ATOM 989 C C . SER A 1 126 ? -7.038 17.877 -15.177 1.00 92.31 126 SER A C 1
ATOM 991 O O . SER A 1 126 ? -5.917 17.854 -15.674 1.00 92.31 126 SER A O 1
ATOM 993 N N . GLU A 1 127 ? -7.232 17.877 -13.858 1.00 90.75 127 GLU A N 1
ATOM 994 C CA . GLU A 1 127 ? -6.127 17.796 -12.895 1.00 90.75 127 GLU A CA 1
ATOM 995 C C . GLU A 1 127 ? -5.505 16.399 -12.888 1.00 90.75 127 GLU A C 1
ATOM 997 O O . GLU A 1 127 ? -4.284 16.263 -12.831 1.00 90.75 127 GLU A O 1
ATOM 1002 N N . LEU A 1 128 ? -6.337 15.359 -12.995 1.00 90.88 128 LEU A N 1
ATOM 1003 C CA . LEU A 1 128 ? -5.885 13.973 -12.981 1.00 90.88 128 LEU A CA 1
ATOM 1004 C C . LEU A 1 128 ? -4.953 13.659 -14.155 1.00 90.88 128 LEU A C 1
ATOM 1006 O O . LEU A 1 128 ? -3.960 12.963 -13.963 1.00 90.88 128 LEU A O 1
ATOM 1010 N N . VAL A 1 129 ? -5.234 14.182 -15.354 1.00 91.81 129 VAL A N 1
ATOM 1011 C CA . VAL A 1 129 ? -4.402 13.950 -16.552 1.00 91.81 129 VAL A CA 1
ATOM 1012 C C . VAL A 1 129 ? -2.947 14.375 -16.323 1.00 91.81 129 VAL A C 1
ATOM 1014 O O . VAL A 1 129 ? -2.035 13.662 -16.730 1.00 91.81 129 VAL A O 1
ATOM 1017 N N . GLY A 1 130 ? -2.722 15.502 -15.643 1.00 91.75 130 GLY A N 1
ATOM 1018 C CA . GLY A 1 130 ? -1.382 16.026 -15.356 1.00 91.75 130 GLY A CA 1
ATOM 1019 C C . GLY A 1 130 ? -0.759 15.526 -14.048 1.00 91.75 130 GLY A C 1
ATOM 1020 O O . GLY A 1 130 ? 0.344 15.950 -13.699 1.00 91.75 130 GLY A O 1
ATOM 1021 N N . ASN A 1 131 ? -1.439 14.663 -13.289 1.00 93.06 131 ASN A N 1
ATOM 1022 C CA . ASN A 1 131 ? -1.015 14.302 -11.939 1.00 93.06 131 ASN A CA 1
ATOM 1023 C C . ASN A 1 131 ? 0.072 13.212 -11.947 1.00 93.06 131 ASN A C 1
ATOM 1025 O O . ASN A 1 131 ? -0.209 12.018 -11.840 1.00 93.06 131 ASN A O 1
ATOM 1029 N N . SER A 1 132 ? 1.333 13.637 -12.053 1.00 93.12 132 SER A N 1
ATOM 1030 C CA . SER A 1 132 ? 2.502 12.742 -12.052 1.00 93.12 132 SER A CA 1
ATOM 1031 C C . SER A 1 132 ? 2.577 11.856 -10.801 1.00 93.12 132 SER A C 1
ATOM 1033 O O . SER A 1 132 ? 2.877 10.670 -10.914 1.00 93.12 132 SER A O 1
ATOM 1035 N N . LEU A 1 133 ? 2.218 12.383 -9.622 1.00 93.69 133 LEU A N 1
ATOM 1036 C CA . LEU A 1 133 ? 2.182 11.596 -8.385 1.00 93.69 133 LEU A CA 1
ATOM 1037 C C . LEU A 1 133 ? 1.221 10.407 -8.520 1.00 93.69 133 LEU A C 1
ATOM 1039 O O . LEU A 1 133 ? 1.572 9.282 -8.176 1.00 93.69 133 LEU A O 1
ATOM 1043 N N . TYR A 1 134 ? 0.025 10.631 -9.065 1.00 94.75 134 TYR A N 1
ATOM 1044 C CA . TYR A 1 134 ? -0.954 9.569 -9.273 1.00 94.75 134 TYR A CA 1
ATOM 1045 C C . TYR A 1 134 ? -0.498 8.536 -10.313 1.00 94.75 134 TYR A C 1
ATOM 1047 O O . TYR A 1 134 ? -0.629 7.335 -10.082 1.00 94.75 134 TYR A O 1
ATOM 1055 N N . TRP A 1 135 ? 0.060 8.968 -11.444 1.00 94.62 135 TRP A N 1
ATOM 1056 C CA . TRP A 1 135 ? 0.411 8.053 -12.537 1.00 94.62 135 TRP A CA 1
ATOM 1057 C C . TRP A 1 135 ? 1.735 7.314 -12.337 1.00 94.62 135 TRP A C 1
ATOM 1059 O O . TRP A 1 135 ? 1.874 6.171 -12.780 1.00 94.62 135 TRP A O 1
ATOM 1069 N N . ASN A 1 136 ? 2.698 7.944 -11.664 1.00 94.19 136 ASN A N 1
ATOM 1070 C CA . ASN A 1 136 ? 4.073 7.457 -11.557 1.00 94.19 136 ASN A CA 1
ATOM 1071 C C . ASN A 1 136 ? 4.551 7.241 -10.117 1.00 94.19 136 ASN A C 1
ATOM 1073 O O . ASN A 1 136 ? 5.672 6.772 -9.927 1.00 94.19 136 ASN A O 1
ATOM 1077 N N . GLY A 1 137 ? 3.723 7.559 -9.123 1.00 93.94 137 GLY A N 1
ATOM 1078 C CA . GLY A 1 137 ? 4.119 7.533 -7.722 1.00 93.94 137 GLY A CA 1
ATOM 1079 C C . GLY A 1 137 ? 5.088 8.668 -7.358 1.00 93.94 137 GLY A C 1
ATOM 1080 O O . GLY A 1 137 ? 5.390 9.542 -8.180 1.00 93.94 137 GLY A O 1
ATOM 1081 N N . PRO A 1 138 ? 5.576 8.685 -6.109 1.00 94.00 138 PRO A N 1
ATOM 1082 C CA . PRO A 1 138 ? 6.557 9.664 -5.651 1.00 94.00 138 PRO A CA 1
ATOM 1083 C C . PRO A 1 138 ? 7.872 9.606 -6.441 1.00 94.00 138 PRO A C 1
ATOM 1085 O O . PRO A 1 138 ? 8.304 8.528 -6.836 1.00 94.00 138 PRO A O 1
ATOM 1088 N N . PRO A 1 139 ? 8.598 10.719 -6.629 1.00 93.38 139 PRO A N 1
ATOM 1089 C CA . PRO A 1 139 ? 9.857 10.694 -7.377 1.00 93.38 139 PRO A CA 1
ATOM 1090 C C . PRO A 1 139 ? 10.898 9.702 -6.831 1.00 93.38 139 PRO A C 1
ATOM 1092 O O . PRO A 1 139 ? 11.645 9.112 -7.611 1.00 93.38 139 PRO A O 1
ATOM 1095 N N . TRP A 1 140 ? 10.928 9.487 -5.512 1.00 94.62 140 TRP A N 1
ATOM 1096 C CA . TRP A 1 140 ? 11.890 8.597 -4.860 1.00 94.62 140 TRP A CA 1
ATOM 1097 C C . TRP A 1 140 ? 11.689 7.118 -5.207 1.00 94.62 140 TRP A C 1
ATOM 1099 O O . TRP A 1 140 ? 12.671 6.382 -5.205 1.00 94.62 140 TRP A O 1
ATOM 1109 N N . VAL A 1 141 ? 10.487 6.678 -5.614 1.00 94.38 141 VAL A N 1
ATOM 1110 C CA . VAL A 1 141 ? 10.281 5.276 -6.034 1.00 94.38 141 VAL A CA 1
ATOM 1111 C C . VAL A 1 141 ? 10.993 4.937 -7.344 1.00 94.38 141 VAL A C 1
ATOM 1113 O O . VAL A 1 141 ? 11.039 3.779 -7.727 1.00 94.38 141 VAL A O 1
ATOM 1116 N N . LYS A 1 142 ? 11.535 5.931 -8.059 1.00 92.25 142 LYS A N 1
ATOM 1117 C CA . LYS A 1 142 ? 12.362 5.701 -9.253 1.00 92.25 142 LYS A CA 1
ATOM 1118 C C . LYS A 1 142 ? 13.828 5.437 -8.912 1.00 92.25 142 LYS A C 1
ATOM 1120 O O . LYS A 1 142 ? 14.584 5.030 -9.788 1.00 92.25 142 LYS A O 1
ATOM 1125 N N . GLN A 1 143 ? 14.241 5.692 -7.673 1.00 92.25 143 GLN A N 1
ATOM 1126 C CA . GLN A 1 143 ? 15.579 5.341 -7.213 1.00 92.25 143 GLN A CA 1
ATOM 1127 C C . GLN A 1 143 ? 15.661 3.836 -6.932 1.00 92.25 143 GLN A C 1
ATOM 1129 O O . GLN A 1 143 ? 14.630 3.218 -6.645 1.00 92.25 143 GLN A O 1
ATOM 1134 N N . PRO A 1 144 ? 16.864 3.240 -6.979 1.00 89.62 144 PRO A N 1
ATOM 1135 C CA . PRO A 1 144 ? 17.096 1.883 -6.497 1.00 89.62 144 PRO A CA 1
ATOM 1136 C C . PRO A 1 144 ? 16.500 1.647 -5.099 1.00 89.62 144 PRO A C 1
ATOM 1138 O O . PRO A 1 144 ? 16.550 2.521 -4.232 1.00 89.62 144 PRO A O 1
ATOM 1141 N N . THR A 1 145 ? 15.915 0.468 -4.874 1.00 90.81 145 THR A N 1
ATOM 1142 C CA . THR A 1 145 ? 15.155 0.163 -3.645 1.00 90.81 145 THR A CA 1
ATOM 1143 C C . THR A 1 145 ? 16.003 0.182 -2.371 1.00 90.81 145 THR A C 1
ATOM 1145 O O . THR A 1 145 ? 15.468 0.369 -1.284 1.00 90.81 145 THR A O 1
ATOM 1148 N N . ASP A 1 146 ? 17.317 -0.009 -2.487 1.00 89.81 146 ASP A N 1
ATOM 1149 C CA . ASP A 1 146 ? 18.288 0.098 -1.391 1.00 89.81 146 ASP A CA 1
ATOM 1150 C C . ASP A 1 146 ? 18.541 1.548 -0.944 1.00 89.81 146 ASP A C 1
ATOM 1152 O O . ASP A 1 146 ? 19.043 1.773 0.155 1.00 89.81 146 ASP A O 1
ATOM 1156 N N . GLN A 1 147 ? 18.148 2.530 -1.758 1.00 92.19 147 GLN A N 1
ATOM 1157 C CA . GLN A 1 147 ? 18.223 3.958 -1.440 1.00 92.19 147 GLN A CA 1
ATOM 1158 C C . GLN A 1 147 ? 16.919 4.506 -0.851 1.00 92.19 147 GLN A C 1
ATOM 1160 O O . GLN A 1 147 ? 16.837 5.688 -0.521 1.00 92.19 147 GLN A O 1
ATOM 1165 N N . TRP A 1 148 ? 15.875 3.682 -0.736 1.00 94.38 148 TRP A N 1
ATOM 1166 C CA . TRP A 1 148 ? 14.602 4.128 -0.182 1.00 94.38 148 TRP A CA 1
ATOM 1167 C C . TRP A 1 148 ? 14.723 4.331 1.331 1.00 94.38 148 TRP A C 1
ATOM 1169 O O . TRP A 1 148 ? 15.046 3.406 2.079 1.00 94.38 148 TRP A O 1
ATOM 1179 N N . GLU A 1 149 ? 14.390 5.532 1.805 1.00 92.75 149 GLU A N 1
ATOM 1180 C CA . GLU A 1 149 ? 14.338 5.855 3.235 1.00 92.75 149 GLU A CA 1
ATOM 1181 C C . GLU A 1 149 ? 13.062 5.292 3.881 1.00 92.75 149 GLU A C 1
ATOM 1183 O O . GLU A 1 149 ? 12.106 5.995 4.216 1.00 92.75 149 GLU A O 1
ATOM 1188 N N . LEU A 1 150 ? 13.030 3.970 4.037 1.00 92.69 150 LEU A N 1
ATOM 1189 C CA . LEU A 1 150 ? 11.879 3.245 4.554 1.00 92.69 150 LEU A CA 1
ATOM 1190 C C . LEU A 1 150 ? 11.688 3.481 6.056 1.00 92.69 150 LEU A C 1
ATOM 1192 O O . LEU A 1 150 ? 12.533 3.136 6.882 1.00 92.69 150 LEU A O 1
ATOM 1196 N N . SER A 1 151 ? 10.525 4.019 6.427 1.00 92.00 151 SER A N 1
ATOM 1197 C CA . SER A 1 151 ? 10.187 4.318 7.818 1.00 92.00 151 SER A CA 1
ATOM 1198 C C . SER A 1 151 ? 9.045 3.445 8.329 1.00 92.00 151 SER A C 1
ATOM 1200 O O . SER A 1 151 ? 8.051 3.245 7.638 1.00 92.00 151 SER A O 1
ATOM 1202 N N . ARG A 1 152 ? 9.152 2.956 9.570 1.00 88.88 152 ARG A N 1
ATOM 1203 C CA . ARG A 1 152 ? 8.076 2.236 10.277 1.00 88.88 152 ARG A CA 1
ATOM 1204 C C . ARG A 1 152 ? 7.775 2.841 11.644 1.00 88.88 152 ARG A C 1
ATOM 1206 O O . ARG A 1 152 ? 7.592 2.095 12.595 1.00 88.88 152 ARG A O 1
ATOM 1213 N N . LYS A 1 153 ? 7.806 4.175 11.768 1.00 77.44 153 LYS A N 1
ATOM 1214 C CA . LYS A 1 153 ? 7.644 4.888 13.051 1.00 77.44 153 LYS A CA 1
ATOM 1215 C C . LYS A 1 153 ? 6.340 4.468 13.751 1.00 77.44 153 LYS A C 1
ATOM 1217 O O . LYS A 1 153 ? 5.279 4.948 13.347 1.00 77.44 153 LYS A O 1
ATOM 1222 N N . PRO A 1 154 ? 6.395 3.604 14.783 1.00 70.06 154 PRO A N 1
ATOM 1223 C CA . PRO A 1 154 ? 5.206 3.204 15.508 1.00 70.06 154 PRO A CA 1
ATOM 1224 C C . PRO A 1 154 ? 4.787 4.361 16.409 1.00 70.06 154 PRO A C 1
ATOM 1226 O O . PRO A 1 154 ? 5.631 5.050 16.988 1.00 70.06 154 PRO A O 1
ATOM 1229 N N . GLN A 1 155 ? 3.488 4.571 16.549 1.00 75.69 155 GLN A N 1
ATOM 1230 C CA . GLN A 1 155 ? 2.959 5.549 17.486 1.00 75.69 155 GLN A CA 1
ATOM 1231 C C . GLN A 1 155 ? 2.842 4.917 18.881 1.00 75.69 155 GLN A C 1
ATOM 1233 O O . GLN A 1 155 ? 2.453 3.760 19.017 1.00 75.69 155 GLN A O 1
ATOM 1238 N N . ALA A 1 156 ? 3.190 5.664 19.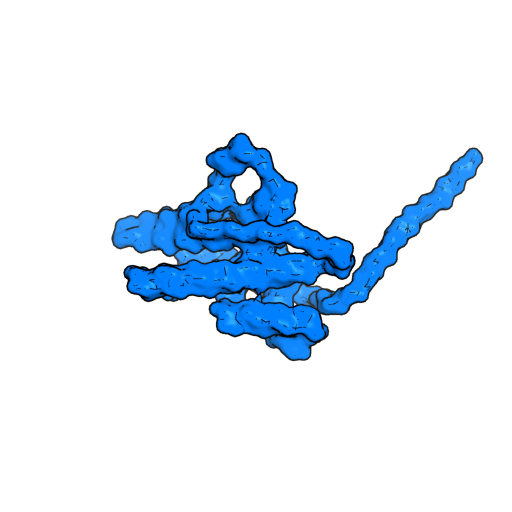930 1.00 68.62 156 ALA A N 1
ATOM 1239 C CA . ALA A 1 156 ? 2.936 5.245 21.309 1.00 68.62 156 ALA A CA 1
ATOM 1240 C C . ALA A 1 156 ? 1.466 5.516 21.682 1.00 68.62 156 ALA A C 1
ATOM 1242 O O . ALA A 1 156 ? 0.894 6.500 21.217 1.00 68.62 156 ALA A O 1
ATOM 1243 N N . ASN A 1 157 ? 0.878 4.674 22.541 1.00 76.25 157 ASN A N 1
ATOM 1244 C CA . ASN A 1 157 ? -0.503 4.801 23.038 1.00 76.25 157 ASN A CA 1
ATOM 1245 C C . ASN A 1 157 ? -1.556 4.878 21.919 1.00 76.25 157 ASN A C 1
ATOM 1247 O O . ASN A 1 157 ? -2.298 5.851 21.810 1.00 76.25 157 ASN A O 1
ATOM 1251 N N . ILE A 1 158 ? -1.602 3.853 21.067 1.00 81.44 158 ILE A N 1
ATOM 1252 C CA . ILE A 1 158 ? -2.514 3.818 19.922 1.00 81.44 158 ILE A CA 1
ATOM 1253 C C . ILE A 1 158 ? -3.926 3.473 20.418 1.00 81.44 158 ILE A C 1
ATOM 1255 O O . ILE A 1 158 ? -4.120 2.361 20.913 1.00 81.44 158 ILE A O 1
ATOM 1259 N N . PRO A 1 159 ? -4.917 4.372 20.281 1.00 78.12 159 PRO A N 1
ATOM 1260 C CA . PRO A 1 159 ? -6.291 4.048 20.633 1.00 78.12 159 PRO A CA 1
ATOM 1261 C C . PRO A 1 159 ? -6.815 3.033 19.626 1.00 78.12 159 PRO A C 1
ATOM 1263 O O . PRO A 1 159 ? -6.692 3.259 18.429 1.00 78.12 159 PRO A O 1
ATOM 1266 N N . ASP A 1 160 ? -7.403 1.928 20.069 1.00 73.94 160 ASP A N 1
ATOM 1267 C CA . ASP A 1 160 ? -8.083 0.973 19.188 1.00 73.94 160 ASP A CA 1
ATOM 1268 C C . ASP A 1 160 ? -9.617 1.051 19.319 1.00 73.94 160 ASP A C 1
ATOM 1270 O O . ASP A 1 160 ? -10.348 0.715 18.376 1.00 73.94 160 ASP A O 1
ATOM 1274 N N . HIS A 1 161 ? -10.128 1.555 20.444 1.00 69.25 161 HIS A N 1
ATOM 1275 C CA . HIS A 1 161 ? -11.552 1.741 20.727 1.00 69.25 161 HIS A CA 1
ATOM 1276 C C . HIS A 1 161 ? -12.183 2.964 20.033 1.00 69.25 161 HIS A C 1
ATOM 1278 O O . HIS A 1 161 ? -11.511 3.937 19.696 1.00 69.25 161 HIS A O 1
ATOM 1284 N N . ASP A 1 162 ? -13.502 2.900 19.807 1.00 60.53 162 ASP A N 1
ATOM 1285 C CA . ASP A 1 162 ? -14.293 4.075 19.424 1.00 60.53 162 ASP A CA 1
ATOM 1286 C C . ASP A 1 162 ? -14.501 4.926 20.681 1.00 60.53 162 ASP A C 1
ATOM 1288 O O . ASP A 1 162 ? -15.485 4.732 21.391 1.00 60.53 162 ASP A O 1
ATOM 1292 N N . GLU A 1 163 ? -13.595 5.846 20.997 1.00 52.25 163 GLU A N 1
ATOM 1293 C CA . GLU A 1 163 ? -14.023 6.979 21.815 1.00 52.25 163 GLU A CA 1
ATOM 1294 C C . GLU A 1 163 ? -14.794 7.934 20.898 1.00 52.25 163 GLU A C 1
ATOM 1296 O O . GLU A 1 163 ? -14.241 8.398 19.893 1.00 52.25 163 GLU A O 1
ATOM 1301 N N . PRO A 1 164 ? -16.079 8.218 21.181 1.00 42.44 164 PRO A N 1
ATOM 1302 C CA . PRO A 1 164 ? -16.735 9.356 20.573 1.00 42.44 164 PRO A CA 1
ATOM 1303 C C . PRO A 1 164 ? -15.929 10.579 20.997 1.00 42.44 164 PRO A C 1
ATOM 1305 O O . PRO A 1 164 ? -15.861 10.893 22.184 1.00 42.44 164 PRO A O 1
ATOM 1308 N N . THR A 1 165 ? -15.313 11.280 20.051 1.00 44.00 165 THR A N 1
ATOM 1309 C CA . THR A 1 165 ? -14.938 12.664 20.312 1.00 44.00 165 THR A CA 1
ATOM 1310 C C . THR A 1 165 ? -16.236 13.393 20.627 1.00 44.00 165 THR A C 1
ATOM 1312 O O . THR A 1 165 ? -17.089 13.549 19.748 1.00 44.00 165 THR A O 1
ATOM 1315 N N . GLU A 1 166 ? -16.435 13.763 21.896 1.00 35.59 166 GLU A N 1
ATOM 1316 C CA . GLU A 1 166 ? -17.551 14.621 22.279 1.00 35.59 166 GLU A CA 1
ATOM 1317 C C . GLU A 1 166 ? -17.567 15.818 21.321 1.00 35.59 166 GLU A C 1
ATOM 1319 O O . GLU A 1 166 ? -16.506 16.401 21.056 1.00 35.59 166 GLU A O 1
ATOM 1324 N N . PRO A 1 167 ? -18.728 16.186 20.749 1.00 37.22 167 PRO A N 1
ATOM 1325 C CA . PRO A 1 167 ? -18.809 17.405 19.972 1.00 37.22 167 PRO A CA 1
ATOM 1326 C C . PRO A 1 167 ? -18.346 18.532 20.885 1.00 37.22 167 PRO A C 1
ATOM 1328 O O . PRO A 1 167 ? -18.922 18.747 21.952 1.00 37.22 167 PRO A O 1
ATOM 1331 N N . SER A 1 168 ? -17.279 19.218 20.477 1.00 36.62 168 SER A N 1
ATOM 1332 C CA . SER A 1 168 ? -16.783 20.409 21.146 1.00 36.62 168 SER A CA 1
ATOM 1333 C C . SER A 1 168 ? -17.963 21.353 21.332 1.00 36.62 168 SER A C 1
ATOM 1335 O O . SER A 1 168 ? -18.416 21.985 20.376 1.00 36.62 168 SER A O 1
ATOM 1337 N N . THR A 1 169 ? -18.495 21.417 22.550 1.00 38.50 169 THR A N 1
ATOM 1338 C CA . THR A 1 169 ? -19.465 22.427 22.939 1.00 38.50 169 THR A CA 1
ATOM 1339 C C . THR A 1 169 ? -18.690 23.734 22.963 1.00 38.50 169 THR A C 1
ATOM 1341 O O . THR A 1 169 ? -18.086 24.130 23.959 1.00 38.50 169 THR A O 1
ATOM 1344 N N . SER A 1 170 ? -18.629 24.388 21.802 1.00 38.16 170 SER A N 1
ATOM 1345 C CA . SER A 1 170 ? -18.228 25.779 21.715 1.00 38.16 170 SER A CA 1
ATOM 1346 C C . SER A 1 170 ? -19.139 26.536 22.666 1.00 38.16 170 SER A C 1
ATOM 1348 O O . SER A 1 170 ? -20.352 26.613 22.456 1.00 38.16 170 SER A O 1
ATOM 1350 N N . ARG A 1 171 ? -18.535 27.018 23.752 1.00 38.56 171 ARG A N 1
ATOM 1351 C CA . ARG A 1 171 ? -19.140 27.912 24.727 1.00 38.56 171 ARG A CA 1
ATOM 1352 C C . ARG A 1 171 ? -19.936 28.966 23.965 1.00 38.56 171 ARG A C 1
ATOM 1354 O O . ARG A 1 171 ? -19.358 29.747 23.215 1.00 38.56 171 ARG A O 1
ATOM 1361 N N . LEU A 1 172 ? -21.245 28.994 24.187 1.00 40.53 172 LEU A N 1
ATOM 1362 C CA . LEU A 1 172 ? -22.021 30.214 24.038 1.00 40.53 172 LEU A CA 1
ATOM 1363 C C . LEU A 1 172 ? -21.447 31.198 25.062 1.00 40.53 172 LEU A C 1
ATOM 1365 O O . LEU A 1 172 ? -21.850 31.219 26.221 1.00 40.53 172 LEU A O 1
ATOM 1369 N N . SER A 1 173 ? -20.419 31.942 24.658 1.00 38.38 173 SER A N 1
ATOM 1370 C CA . SER A 1 173 ? -20.026 33.156 25.350 1.00 38.38 173 SER A CA 1
ATOM 1371 C C . SER A 1 173 ? -21.130 34.174 25.110 1.00 38.38 173 SER A C 1
ATOM 1373 O O . SER A 1 173 ? -21.352 34.611 23.982 1.00 38.38 173 SER A O 1
ATOM 1375 N N . SER A 1 174 ? -21.832 34.456 26.198 1.00 43.88 174 SER A N 1
ATOM 1376 C CA . SER A 1 174 ? -22.636 35.627 26.513 1.00 43.88 174 SER A CA 1
ATOM 1377 C C . SER A 1 174 ? -22.523 36.777 25.509 1.00 43.88 174 SER A C 1
ATOM 1379 O O . SER A 1 174 ? -21.457 37.368 25.337 1.00 43.88 174 SER A O 1
ATOM 1381 N N . ILE A 1 175 ? -23.655 37.107 24.893 1.00 43.62 175 ILE A N 1
ATOM 1382 C CA . ILE A 1 175 ? -23.877 38.393 24.230 1.00 43.62 175 ILE A CA 1
ATOM 1383 C C . ILE A 1 175 ? -24.022 39.452 25.345 1.00 43.62 175 ILE A C 1
ATOM 1385 O O . ILE A 1 175 ? -24.698 39.149 26.334 1.00 43.62 175 ILE A O 1
ATOM 1389 N N . PRO A 1 176 ? -23.370 40.624 25.240 1.00 58.75 176 PRO A N 1
ATOM 1390 C CA . PRO A 1 176 ? -23.550 41.728 26.184 1.00 58.75 176 PRO A CA 1
ATOM 1391 C C . PRO A 1 176 ? -24.938 42.374 26.098 1.00 58.75 176 PRO A C 1
ATOM 1393 O O . PRO A 1 176 ? -25.545 42.353 25.002 1.00 58.75 176 PRO A O 1
#

Radius of gyration: 18.59 Å; chains: 1; bounding box: 44×58×44 Å